Protein AF-A0A671WKF5-F1 (afdb_monomer_lite)

Foldseek 3Di:
DDDPDDDDPPDDPDPPPPPPVPPVDVQDPPLQAAPQVRHGADQWFAFPVRDIHHQVRLVVVCVPDPFRADPPPRHGGDPDRGHGPVVSVVVSVVVVVVSPDDPDDDDDPPPPDPDDDD

InterPro domains:
  IPR001841 Zinc finger, RING-type [PS50089] (34-74)
  IPR001841 Zinc finger, RING-type [SM00184] (34-73)
  IPR013083 Zinc finger, RING/FYVE/PHD-type [G3DSA:3.30.40.10] (8-116)
  IPR017907 Zinc finger, RING-type, conserved site [PS00518] (49-58)
  IPR027370 Zinc finger, RING-type, eukaryotic [PF13445] (34-63)

Radius of gyration: 25.75 Å; chains: 1; bounding box: 78×69×42 Å

Structure (mmCIF, N/CA/C/O backbone):
data_AF-A0A671WKF5-F1
#
_entry.id   AF-A0A671WKF5-F1
#
loop_
_atom_site.group_PDB
_atom_site.id
_atom_site.type_symbol
_atom_site.label_atom_id
_atom_site.label_alt_id
_atom_site.label_comp_id
_atom_site.label_asym_id
_atom_site.label_entity_id
_atom_site.label_seq_id
_atom_site.pdbx_PDB_ins_code
_atom_site.Cartn_x
_atom_site.Cartn_y
_atom_site.Cartn_z
_atom_site.occupancy
_atom_site.B_iso_or_equiv
_atom_site.auth_seq_id
_atom_site.auth_comp_id
_atom_site.auth_asym_id
_atom_site.auth_atom_id
_atom_site.pdbx_PDB_model_num
ATOM 1 N N . PRO A 1 1 ? 12.313 -59.199 22.252 1.00 44.88 1 PRO A N 1
ATOM 2 C CA . PRO A 1 1 ? 12.867 -57.993 21.590 1.00 44.88 1 PRO A CA 1
ATOM 3 C C . PRO A 1 1 ? 11.953 -57.550 20.431 1.00 44.88 1 PRO A C 1
ATOM 5 O O . PRO A 1 1 ? 11.882 -58.238 19.427 1.00 44.88 1 PRO A O 1
ATOM 8 N N . SER A 1 2 ? 11.141 -56.504 20.520 1.00 53.00 2 SER A N 1
ATOM 9 C CA . SER A 1 2 ? 11.069 -55.413 21.487 1.00 53.00 2 SER A CA 1
ATOM 10 C C . SER A 1 2 ? 9.615 -54.941 21.550 1.00 53.00 2 SER A C 1
ATOM 12 O O . SER A 1 2 ? 8.953 -54.842 20.519 1.00 53.00 2 SER A O 1
ATOM 14 N N . SER A 1 3 ? 9.130 -54.708 22.770 1.00 56.06 3 SER A N 1
ATOM 15 C CA . SER A 1 3 ? 7.800 -54.186 23.082 1.00 56.06 3 SER A CA 1
ATOM 16 C C . SER A 1 3 ? 7.483 -52.906 22.317 1.00 56.06 3 SER A C 1
ATOM 18 O O . SER A 1 3 ? 8.207 -51.919 22.437 1.00 56.06 3 SER A O 1
ATOM 20 N N . LEU A 1 4 ? 6.342 -52.894 21.628 1.00 56.41 4 LEU A N 1
ATOM 21 C CA . LEU A 1 4 ? 5.638 -51.665 21.282 1.00 56.41 4 LEU A CA 1
ATOM 22 C C . LEU A 1 4 ? 4.960 -51.156 22.559 1.00 56.41 4 LEU A C 1
ATOM 24 O O . LEU A 1 4 ? 3.895 -51.630 22.948 1.00 56.41 4 LEU A O 1
ATOM 28 N N . GLY A 1 5 ? 5.640 -50.253 23.262 1.00 54.59 5 GLY A N 1
ATOM 29 C CA . GLY A 1 5 ? 5.031 -49.487 24.346 1.00 54.59 5 GLY A CA 1
ATOM 30 C C . GLY A 1 5 ? 4.035 -48.466 23.773 1.00 54.59 5 GLY A C 1
ATOM 31 O O . GLY A 1 5 ? 4.335 -47.864 22.742 1.00 54.59 5 GLY A O 1
ATOM 32 N N . PRO A 1 6 ? 2.866 -48.246 24.395 1.00 55.28 6 PRO A N 1
ATOM 33 C CA . PRO A 1 6 ? 1.916 -47.239 23.932 1.00 55.28 6 PRO A CA 1
ATOM 34 C C . PRO A 1 6 ? 2.126 -45.919 24.674 1.00 55.28 6 PRO A C 1
ATOM 36 O O . PRO A 1 6 ? 1.921 -45.881 25.880 1.00 55.28 6 PRO A O 1
ATOM 39 N N . ILE A 1 7 ? 2.498 -44.834 23.989 1.00 49.59 7 ILE A N 1
ATOM 40 C CA . ILE A 1 7 ? 2.493 -43.472 24.559 1.00 49.59 7 ILE A CA 1
ATOM 41 C C . ILE A 1 7 ? 2.489 -42.445 23.401 1.00 49.59 7 ILE A C 1
ATOM 43 O O . ILE A 1 7 ? 3.198 -42.675 22.423 1.00 49.59 7 ILE A O 1
ATOM 47 N N . PRO A 1 8 ? 1.874 -41.254 23.517 1.00 47.47 8 PRO A N 1
ATOM 48 C CA . PRO A 1 8 ? 0.632 -40.886 24.199 1.00 47.47 8 PRO A CA 1
ATOM 49 C C . PRO A 1 8 ? -0.344 -40.132 23.269 1.00 47.47 8 PRO A C 1
ATOM 51 O O . PRO A 1 8 ? 0.029 -39.592 22.230 1.00 47.47 8 PRO A O 1
ATOM 54 N N . SER A 1 9 ? -1.592 -40.003 23.725 1.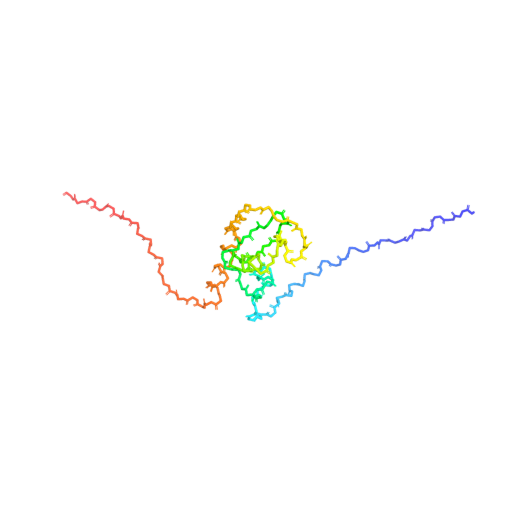00 52.47 9 SER A N 1
ATOM 55 C CA . SER A 1 9 ? -2.521 -38.956 23.297 1.00 52.47 9 SER A CA 1
ATOM 56 C C . SER A 1 9 ? -1.845 -37.585 23.349 1.00 52.47 9 SER A C 1
ATOM 58 O O . SER A 1 9 ? -1.630 -37.030 24.431 1.00 52.47 9 SER A O 1
ATOM 60 N N . VAL A 1 10 ? -1.535 -37.021 22.182 1.00 50.66 10 VAL A N 1
ATOM 61 C CA . VAL A 1 10 ? -1.309 -35.581 22.078 1.00 50.66 10 VAL A CA 1
ATOM 62 C C . VAL A 1 10 ? -2.671 -34.939 22.267 1.00 50.66 10 VAL A C 1
ATOM 64 O O . VAL A 1 10 ? -3.596 -35.103 21.472 1.00 50.66 10 VAL A O 1
ATOM 67 N N . GLN A 1 11 ? -2.783 -34.322 23.433 1.00 42.88 11 GLN A N 1
ATOM 68 C CA . GLN A 1 11 ? -3.911 -33.547 23.893 1.00 42.88 11 GLN A CA 1
ATOM 69 C C . GLN A 1 11 ? -4.293 -32.548 22.802 1.00 42.88 11 GLN A C 1
ATOM 71 O O . GLN A 1 11 ? -3.433 -31.907 22.202 1.00 42.88 11 GLN A O 1
ATOM 76 N N . GLN A 1 12 ? -5.595 -32.455 22.538 1.00 44.78 12 GLN A N 1
ATOM 77 C CA . GLN A 1 12 ? -6.171 -31.296 21.878 1.00 44.78 12 GLN A CA 1
ATOM 78 C C . GLN A 1 12 ? -5.626 -30.067 22.601 1.00 44.78 12 GLN A C 1
ATOM 80 O O . GLN A 1 12 ? -5.871 -29.908 23.800 1.00 44.78 12 GLN A O 1
ATOM 85 N N . GLU A 1 13 ? -4.859 -29.246 21.885 1.00 40.81 13 GLU A N 1
ATOM 86 C CA . GLU A 1 13 ? -4.512 -27.917 22.362 1.00 40.81 13 GLU A CA 1
ATOM 87 C C . GLU A 1 13 ? -5.822 -27.260 22.795 1.00 40.81 13 GLU A C 1
ATOM 89 O O . GLU A 1 13 ? -6.814 -27.311 22.052 1.00 40.81 13 GLU A O 1
ATOM 94 N N . PRO A 1 14 ? -5.882 -26.749 24.030 1.00 42.22 14 PRO A N 1
ATOM 95 C CA . PRO A 1 14 ? -7.126 -26.294 24.598 1.00 42.22 14 PRO A CA 1
ATOM 96 C C . PRO A 1 14 ? -7.722 -25.251 23.662 1.00 42.22 14 PRO A C 1
ATOM 98 O O . PRO A 1 14 ? -7.056 -24.287 23.273 1.00 42.22 14 PRO A O 1
ATOM 101 N N . VAL A 1 15 ? -9.005 -25.434 23.342 1.00 46.50 15 VAL A N 1
ATOM 102 C CA . VAL A 1 15 ? -9.883 -24.362 22.876 1.00 46.50 15 VAL A CA 1
ATOM 103 C C . VAL A 1 15 ? -9.974 -23.343 24.011 1.00 46.50 15 VAL A C 1
ATOM 105 O O . VAL A 1 15 ? -10.969 -23.224 24.720 1.00 46.50 15 VAL A O 1
ATOM 108 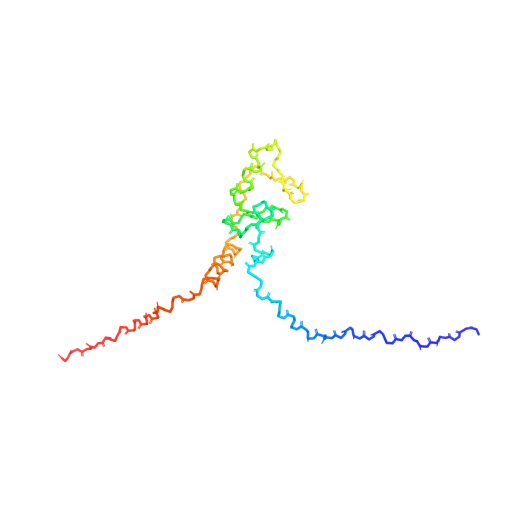N N . THR A 1 16 ? -8.877 -22.625 24.259 1.00 39.44 16 THR A N 1
ATOM 109 C CA . THR A 1 16 ? -8.899 -21.447 25.102 1.00 39.44 16 THR A CA 1
ATOM 110 C C . THR A 1 16 ? -9.651 -20.421 24.288 1.00 39.44 16 THR A C 1
ATOM 112 O O . THR A 1 16 ? -9.127 -19.691 23.453 1.00 39.44 16 THR A O 1
ATOM 115 N N . SER A 1 17 ? -10.956 -20.449 24.529 1.00 53.06 17 SER A N 1
ATOM 116 C CA . SER A 1 17 ? -11.835 -19.303 24.489 1.00 53.06 17 SER A CA 1
ATOM 117 C C . SER A 1 17 ? -11.167 -18.220 25.324 1.00 53.06 17 SER A C 1
ATOM 119 O O . SER A 1 17 ? -11.440 -18.048 26.504 1.00 53.06 17 SER A O 1
ATOM 121 N N . SER A 1 18 ? -10.199 -17.545 24.732 1.00 46.06 18 SER A N 1
ATOM 122 C CA . SER A 1 18 ? -9.700 -16.289 25.225 1.00 46.06 18 SER A CA 1
ATOM 123 C C . SER A 1 18 ? -10.098 -15.315 24.147 1.00 46.06 18 SER A C 1
ATOM 125 O O . SER A 1 18 ? -9.331 -14.989 23.242 1.00 46.06 18 SER A O 1
ATOM 127 N N . ALA A 1 19 ? -11.358 -14.889 24.240 1.00 57.22 19 ALA A N 1
ATOM 128 C CA . ALA A 1 19 ? -11.728 -13.543 23.863 1.00 57.22 19 ALA A CA 1
ATOM 129 C C . ALA A 1 19 ? -10.790 -12.609 24.637 1.00 57.22 19 ALA A C 1
ATOM 131 O O . ALA A 1 19 ? -11.112 -12.074 25.695 1.00 57.22 19 ALA A O 1
ATOM 132 N N . ARG A 1 20 ? -9.563 -12.461 24.134 1.00 50.06 20 ARG A N 1
ATOM 133 C CA . ARG A 1 20 ? -8.757 -11.297 24.407 1.00 50.06 20 ARG A CA 1
ATOM 134 C C . ARG A 1 20 ? -9.470 -10.217 23.621 1.00 50.06 20 ARG A C 1
ATOM 136 O O . ARG A 1 20 ? -9.142 -9.960 22.468 1.00 50.06 20 ARG A O 1
ATOM 143 N N . GLU A 1 21 ? -10.495 -9.645 24.238 1.00 53.38 21 GLU A N 1
ATOM 144 C CA . GLU A 1 21 ? -10.985 -8.338 23.848 1.00 53.38 21 GLU A CA 1
ATOM 145 C C . GLU A 1 21 ? -9.772 -7.425 24.008 1.00 53.38 21 GLU A C 1
ATOM 147 O O . GLU A 1 21 ? -9.392 -7.033 25.115 1.00 53.38 21 GLU A O 1
ATOM 152 N N . LYS A 1 22 ? -9.034 -7.264 22.901 1.00 48.34 22 LYS A N 1
ATOM 153 C CA . LYS A 1 22 ? -7.850 -6.421 22.833 1.00 48.34 22 LYS A CA 1
ATOM 154 C C . LYS A 1 22 ? -8.351 -5.054 23.305 1.00 48.34 22 LYS A C 1
ATOM 156 O O . LYS A 1 22 ? -9.424 -4.635 22.855 1.00 48.34 22 LYS A O 1
ATOM 161 N N . PRO A 1 23 ? -7.669 -4.410 24.268 1.00 52.47 23 PRO A N 1
ATOM 162 C CA . PRO A 1 23 ? -8.073 -3.090 24.718 1.00 52.47 23 PRO A CA 1
ATOM 163 C C . PRO A 1 23 ? -8.297 -2.236 23.474 1.00 52.47 23 PRO A C 1
ATOM 165 O O . PRO A 1 23 ? -7.542 -2.362 22.510 1.00 52.47 23 PRO A O 1
ATOM 168 N N . ARG A 1 24 ? -9.389 -1.468 23.490 1.00 56.91 24 ARG A N 1
ATOM 169 C CA . ARG A 1 24 ? -9.766 -0.443 22.506 1.00 56.91 24 ARG A CA 1
ATOM 170 C C . ARG A 1 24 ? -8.647 0.590 22.416 1.00 56.91 24 ARG A C 1
ATOM 172 O O . ARG A 1 24 ? -8.730 1.678 22.975 1.00 56.91 24 ARG A O 1
ATOM 179 N N . ASP A 1 25 ? -7.558 0.158 21.812 1.00 54.59 25 ASP A N 1
ATOM 180 C CA . ASP A 1 25 ? -6.404 0.950 21.497 1.00 54.59 25 ASP A CA 1
ATOM 181 C C . ASP A 1 25 ? -6.831 1.789 20.309 1.00 54.59 25 ASP A C 1
ATOM 183 O O . ASP A 1 25 ? -7.315 1.276 19.303 1.00 54.59 25 ASP A O 1
ATOM 187 N N . SER A 1 26 ? -6.729 3.098 20.467 1.00 61.31 26 SER A N 1
ATOM 188 C CA . SER A 1 26 ? -7.115 4.118 19.494 1.00 61.31 26 SER A CA 1
ATOM 189 C C . SER A 1 26 ? -6.302 4.051 18.191 1.00 61.31 26 SER A C 1
ATOM 191 O O . SER A 1 26 ? -6.313 5.000 17.408 1.00 61.31 26 SER A O 1
ATOM 193 N N . THR A 1 27 ? -5.549 2.974 17.981 1.00 68.12 27 THR A N 1
ATOM 194 C CA . THR A 1 27 ? -4.715 2.726 16.821 1.00 68.12 27 THR A CA 1
ATOM 195 C C . THR A 1 27 ? -5.546 2.114 15.708 1.00 68.12 27 THR A C 1
ATOM 197 O O . THR A 1 27 ? -6.440 1.294 15.912 1.00 68.12 27 THR A O 1
ATOM 200 N N . VAL A 1 28 ? -5.285 2.580 14.493 1.00 76.06 28 VAL A N 1
ATOM 201 C CA . VAL A 1 28 ? -5.828 1.975 13.280 1.00 76.06 28 VAL A CA 1
ATOM 202 C C . VAL A 1 28 ? -5.424 0.498 13.265 1.00 76.06 28 VAL A C 1
ATOM 204 O O . VAL A 1 28 ? -4.245 0.219 13.490 1.00 76.06 28 VAL A O 1
ATOM 207 N N . PRO A 1 29 ? -6.348 -0.449 13.021 1.00 82.12 29 PRO A N 1
ATOM 208 C CA . PRO A 1 29 ? -5.980 -1.850 12.924 1.00 82.12 29 PRO A CA 1
ATOM 209 C C . PRO A 1 29 ? -4.947 -2.010 11.813 1.00 82.12 29 PRO A C 1
ATOM 211 O O . PRO A 1 29 ? -5.110 -1.452 10.725 1.00 82.12 29 PRO A O 1
ATOM 214 N N . GLU A 1 30 ? -3.895 -2.772 12.102 1.00 82.25 30 GLU A N 1
ATOM 215 C CA . GLU A 1 30 ? -2.796 -3.036 11.170 1.00 82.25 30 GLU A CA 1
ATOM 216 C C . GLU A 1 30 ? -3.333 -3.575 9.831 1.00 82.25 30 GLU A C 1
ATOM 218 O O . GLU A 1 30 ? -2.861 -3.176 8.768 1.00 82.25 30 GLU A O 1
ATOM 223 N N . ASP A 1 31 ? -4.414 -4.361 9.879 1.00 86.31 31 ASP A N 1
ATOM 224 C CA . ASP A 1 31 ? -5.112 -4.936 8.723 1.00 86.31 31 ASP A CA 1
ATOM 225 C C . ASP A 1 31 ? -5.762 -3.898 7.785 1.00 86.31 31 ASP A C 1
ATOM 227 O O . ASP A 1 31 ? -6.044 -4.199 6.626 1.00 86.31 31 ASP A O 1
ATOM 231 N N . LEU A 1 32 ? -6.021 -2.674 8.265 1.00 91.19 32 LEU A N 1
ATOM 232 C CA . LEU A 1 32 ? -6.589 -1.564 7.481 1.00 91.19 32 LEU A CA 1
ATOM 233 C C . LEU A 1 32 ? -5.588 -0.417 7.286 1.00 91.19 32 LEU A C 1
ATOM 235 O O . LEU A 1 32 ? -5.979 0.683 6.885 1.00 91.19 32 LEU A O 1
ATOM 239 N N . SER A 1 33 ? -4.313 -0.656 7.591 1.00 93.25 33 SER A N 1
ATOM 240 C CA . SER A 1 33 ? -3.261 0.353 7.540 1.00 93.25 33 SER A CA 1
ATOM 241 C C . SER A 1 33 ? -2.367 0.184 6.312 1.00 93.25 33 SER A C 1
ATOM 243 O O . SER A 1 33 ? -1.947 -0.915 5.954 1.00 93.25 33 SER A O 1
ATOM 245 N N . CYS A 1 34 ? -2.051 1.298 5.663 1.00 94.88 34 CYS A N 1
ATOM 246 C CA . CYS A 1 34 ? -1.099 1.345 4.566 1.00 94.88 34 CYS A CA 1
ATOM 247 C C . CYS A 1 34 ? 0.329 1.268 5.101 1.00 94.88 34 CYS A C 1
ATOM 249 O O . CYS A 1 34 ? 0.723 2.087 5.925 1.00 94.88 34 CYS A O 1
ATOM 251 N N . SER A 1 35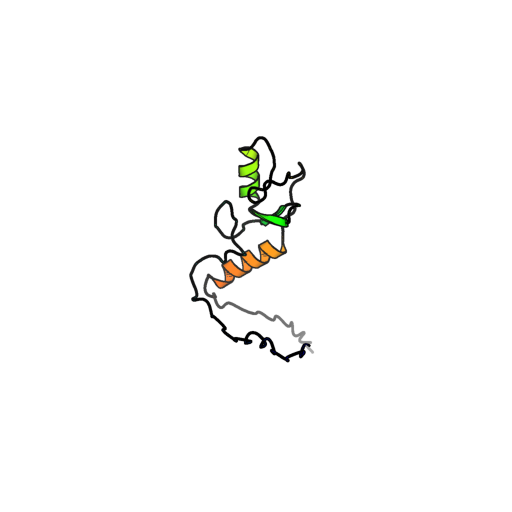 ? 1.146 0.352 4.579 1.00 92.81 35 SER A N 1
ATOM 252 C CA . SER A 1 35 ? 2.537 0.189 5.029 1.00 92.81 35 SER A CA 1
ATOM 253 C C . SER A 1 35 ? 3.476 1.338 4.633 1.00 92.81 35 SER A C 1
ATOM 255 O O . SER A 1 35 ? 4.606 1.370 5.106 1.00 92.81 35 SER A O 1
ATOM 257 N N . ILE A 1 36 ? 3.028 2.267 3.777 1.00 93.19 36 ILE A N 1
ATOM 258 C CA . ILE A 1 36 ? 3.809 3.444 3.360 1.00 93.19 36 ILE A CA 1
ATOM 259 C C . ILE A 1 36 ? 3.515 4.631 4.288 1.00 93.19 36 ILE A C 1
ATOM 261 O O . ILE A 1 36 ? 4.413 5.134 4.953 1.00 93.19 36 ILE A O 1
ATOM 265 N N . CYS A 1 37 ? 2.251 5.063 4.381 1.00 94.19 37 CYS A N 1
ATOM 266 C CA . CYS A 1 37 ? 1.865 6.216 5.208 1.00 94.19 37 CYS A CA 1
ATOM 267 C C . CYS A 1 37 ? 1.456 5.860 6.648 1.00 94.19 37 CYS A C 1
ATOM 269 O O . CYS A 1 37 ? 1.090 6.752 7.416 1.00 94.19 37 CYS A O 1
ATOM 271 N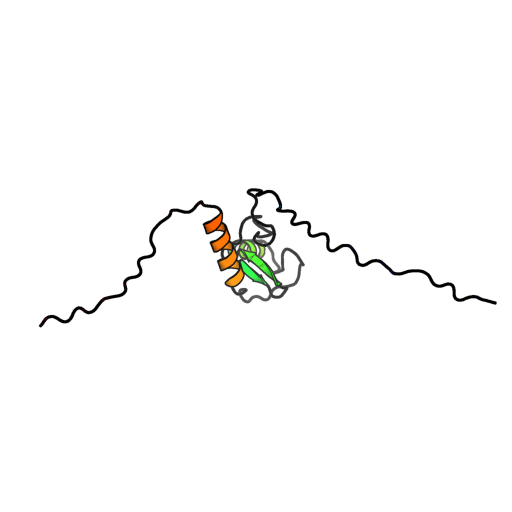 N . LEU A 1 38 ? 1.470 4.569 7.006 1.00 92.00 38 LEU A N 1
ATOM 272 C CA . LEU A 1 38 ? 1.128 4.026 8.331 1.00 92.00 38 LEU A CA 1
ATOM 273 C C . LEU A 1 38 ? -0.237 4.495 8.861 1.00 92.00 38 LEU A C 1
ATOM 275 O O . LEU A 1 38 ? -0.480 4.560 10.063 1.00 92.00 38 LEU A O 1
ATOM 279 N N . SER A 1 39 ? -1.131 4.839 7.938 1.00 92.19 39 SER A N 1
ATOM 280 C CA . SER A 1 39 ? -2.463 5.375 8.195 1.00 92.19 39 SER A CA 1
ATOM 281 C C . SER A 1 39 ? -3.508 4.503 7.514 1.00 92.19 39 SER A C 1
ATOM 283 O O . SER A 1 39 ? -3.178 3.664 6.677 1.00 92.19 39 SER A O 1
ATOM 285 N N . LEU A 1 40 ? -4.778 4.707 7.860 1.00 93.06 40 LEU A N 1
ATOM 286 C CA . LEU A 1 40 ? -5.887 4.009 7.216 1.00 93.06 40 LEU A CA 1
ATOM 287 C C . LEU A 1 40 ? -5.817 4.150 5.686 1.00 93.06 40 LEU A C 1
ATOM 289 O O . LEU A 1 40 ? -5.563 5.252 5.185 1.00 93.06 40 LEU A O 1
ATOM 293 N N . PHE A 1 41 ? -6.090 3.074 4.947 1.00 95.12 41 PHE A N 1
ATOM 294 C CA . PHE A 1 41 ? -6.092 3.152 3.490 1.00 95.12 41 PHE A CA 1
ATOM 295 C C . PHE A 1 41 ? -7.048 4.232 2.962 1.00 95.12 41 PHE A C 1
ATOM 297 O O . PHE A 1 41 ? -8.211 4.326 3.360 1.00 95.12 41 PHE A O 1
ATOM 304 N N . THR A 1 42 ? -6.549 5.024 2.015 1.00 94.44 42 THR A N 1
ATOM 305 C CA . THR A 1 42 ? -7.328 5.970 1.211 1.00 94.44 42 THR A CA 1
ATOM 306 C C . THR A 1 42 ? -7.202 5.535 -0.239 1.00 94.44 42 THR A C 1
ATOM 308 O O . THR A 1 42 ? -6.085 5.451 -0.747 1.00 94.44 42 THR A O 1
ATOM 311 N N . ASP A 1 43 ? -8.333 5.177 -0.852 1.00 95.50 43 ASP A N 1
ATOM 312 C CA . ASP A 1 43 ? -8.386 4.538 -2.174 1.00 95.50 43 ASP A CA 1
ATOM 313 C C . ASP A 1 43 ? -7.363 3.392 -2.302 1.00 95.50 43 ASP A C 1
ATOM 315 O O . ASP A 1 43 ? -6.414 3.482 -3.081 1.00 95.50 43 ASP A O 1
ATOM 319 N N . PRO A 1 44 ? -7.499 2.324 -1.485 1.00 96.06 44 PRO A N 1
ATOM 320 C CA . PRO A 1 44 ? -6.566 1.207 -1.516 1.00 96.06 44 PRO A CA 1
ATOM 321 C C . PRO A 1 44 ? -6.538 0.568 -2.900 1.00 96.06 44 PRO A C 1
ATOM 323 O O . PRO A 1 44 ? -7.571 0.102 -3.374 1.00 96.06 44 PRO A O 1
ATOM 326 N N . VAL A 1 45 ? -5.366 0.476 -3.514 1.00 95.94 45 VAL A N 1
ATOM 327 C CA . VAL A 1 45 ? -5.138 -0.300 -4.735 1.00 95.94 45 VAL A CA 1
ATOM 328 C C . VAL A 1 45 ? -4.503 -1.635 -4.389 1.00 95.94 45 VAL A C 1
ATOM 330 O O . VAL A 1 45 ? -3.689 -1.714 -3.469 1.00 95.94 45 VAL A O 1
ATOM 333 N N . VAL A 1 46 ? -4.879 -2.686 -5.117 1.00 95.12 46 VAL A N 1
ATOM 334 C CA . VAL A 1 46 ? -4.318 -4.030 -4.938 1.00 95.12 46 VAL A CA 1
ATOM 335 C C . VAL A 1 46 ? -3.348 -4.352 -6.068 1.00 95.12 46 VAL A C 1
ATOM 337 O O . VAL A 1 46 ? -3.696 -4.326 -7.248 1.00 95.12 46 VAL A O 1
ATOM 340 N N . LEU A 1 47 ? -2.106 -4.657 -5.700 1.00 94.56 47 LEU A N 1
ATOM 341 C CA . LEU A 1 47 ? -1.074 -5.073 -6.643 1.00 94.56 47 LEU A CA 1
ATOM 342 C C . LEU A 1 47 ? -1.249 -6.547 -7.031 1.00 94.56 47 LEU A C 1
ATOM 344 O O . LEU A 1 47 ? -1.874 -7.328 -6.316 1.00 94.56 47 LEU A O 1
ATOM 348 N N . GLN A 1 48 ? -0.618 -6.973 -8.129 1.00 91.88 48 GLN A N 1
ATOM 349 C CA . GLN A 1 48 ? -0.667 -8.374 -8.582 1.00 91.88 48 GLN A CA 1
ATOM 350 C C . GLN A 1 48 ? -0.078 -9.371 -7.570 1.00 91.88 48 GLN A C 1
ATOM 352 O O . GLN A 1 48 ? -0.429 -10.546 -7.585 1.00 91.88 48 GLN A O 1
ATOM 357 N N . CYS A 1 49 ? 0.799 -8.909 -6.675 1.00 94.50 49 CYS A N 1
ATOM 358 C CA . CYS A 1 49 ? 1.320 -9.713 -5.570 1.00 94.50 49 CYS A CA 1
ATOM 359 C C . CYS A 1 49 ? 0.347 -9.846 -4.383 1.00 94.50 49 CYS A C 1
ATOM 361 O O . CYS A 1 49 ? 0.684 -10.510 -3.409 1.00 94.50 49 CYS A O 1
ATOM 363 N N . GLY A 1 50 ? -0.828 -9.208 -4.435 1.00 92.31 50 GLY A N 1
ATOM 364 C CA . GLY A 1 50 ? -1.852 -9.241 -3.386 1.00 92.31 50 GLY A CA 1
ATOM 365 C C . GLY A 1 50 ? -1.688 -8.190 -2.284 1.00 92.31 50 GLY A C 1
ATOM 366 O O . GLY A 1 50 ? -2.589 -8.026 -1.465 1.00 92.31 50 GLY A O 1
ATOM 367 N N . HIS A 1 51 ? -0.583 -7.442 -2.263 1.00 94.94 51 HIS A N 1
ATOM 368 C CA . HIS A 1 51 ? -0.389 -6.350 -1.308 1.00 94.94 51 HIS A CA 1
ATOM 369 C C . HIS A 1 51 ? -1.204 -5.115 -1.696 1.00 94.94 51 HIS A C 1
ATOM 371 O O . HIS A 1 51 ? -1.349 -4.806 -2.882 1.00 94.94 51 HIS A O 1
ATOM 377 N N . SER A 1 52 ? -1.721 -4.416 -0.684 1.00 95.50 52 SER A N 1
ATOM 378 C CA . SER A 1 52 ? -2.536 -3.215 -0.861 1.00 95.50 52 SER A CA 1
ATOM 379 C C . SER A 1 52 ? -1.836 -1.980 -0.301 1.00 95.50 52 SER A C 1
ATOM 381 O O . SER A 1 52 ? -1.198 -2.049 0.748 1.00 95.50 52 SER A O 1
ATOM 383 N N . PHE A 1 53 ? -1.978 -0.853 -0.995 1.00 96.25 53 PHE A N 1
ATOM 384 C CA . PHE A 1 53 ? -1.404 0.451 -0.642 1.00 96.25 53 PHE A CA 1
ATOM 385 C C . PHE A 1 53 ? -2.413 1.552 -0.967 1.00 96.25 53 PHE A C 1
ATOM 387 O O . PHE A 1 53 ? -3.305 1.333 -1.782 1.00 96.25 53 PHE A O 1
ATOM 394 N N . CYS A 1 54 ? -2.293 2.741 -0.371 1.00 96.38 54 CYS A N 1
ATOM 395 C CA . CYS A 1 54 ? -3.049 3.894 -0.872 1.00 96.38 54 CYS A CA 1
ATOM 396 C C . CYS A 1 54 ? -2.612 4.198 -2.308 1.00 96.38 54 CYS A C 1
ATOM 398 O O . CYS A 1 54 ? -1.412 4.151 -2.588 1.00 96.38 54 CYS A O 1
ATOM 400 N N . GLN A 1 55 ? -3.557 4.562 -3.178 1.00 95.31 55 GLN A N 1
ATOM 401 C CA . GLN A 1 55 ? -3.266 4.926 -4.567 1.00 95.31 55 GLN A CA 1
ATOM 402 C C . GLN A 1 55 ? -2.144 5.971 -4.657 1.00 95.31 55 GLN A C 1
ATOM 404 O O . GLN A 1 55 ? -1.136 5.752 -5.319 1.00 95.31 55 GLN A O 1
ATOM 409 N N . THR A 1 56 ? -2.265 7.059 -3.897 1.00 95.38 56 THR A N 1
ATOM 410 C CA . THR A 1 56 ? -1.265 8.134 -3.881 1.00 95.38 56 THR A CA 1
ATOM 411 C C . THR A 1 56 ? 0.092 7.674 -3.355 1.00 95.38 56 THR A C 1
ATOM 413 O O . THR A 1 56 ? 1.116 8.055 -3.906 1.00 95.38 56 THR A O 1
ATOM 416 N N . CYS A 1 57 ? 0.114 6.832 -2.318 1.00 95.69 57 CYS A N 1
ATOM 417 C CA . CYS A 1 57 ? 1.361 6.364 -1.717 1.00 95.69 57 CYS A CA 1
ATOM 418 C C . CYS A 1 57 ? 2.177 5.501 -2.677 1.00 95.69 57 CYS A C 1
ATOM 420 O O . CYS A 1 57 ? 3.388 5.661 -2.747 1.00 95.69 57 CYS A O 1
ATOM 422 N N . ILE A 1 58 ? 1.531 4.580 -3.398 1.00 93.50 58 ILE A N 1
ATOM 423 C CA . ILE A 1 58 ? 2.257 3.719 -4.333 1.00 93.50 58 ILE A CA 1
ATOM 424 C C . ILE A 1 58 ? 2.666 4.477 -5.600 1.00 93.50 58 ILE A C 1
ATOM 426 O O . ILE A 1 58 ? 3.729 4.207 -6.151 1.00 93.50 58 ILE A O 1
ATOM 430 N N . HIS A 1 59 ? 1.865 5.452 -6.042 1.00 91.88 59 HIS A N 1
ATOM 431 C CA . HIS A 1 59 ? 2.240 6.319 -7.158 1.00 91.88 59 HIS A CA 1
ATOM 432 C C . HIS A 1 59 ? 3.458 7.179 -6.821 1.00 91.88 59 HIS A C 1
ATOM 434 O O . HIS A 1 59 ? 4.401 7.175 -7.601 1.00 91.88 59 HIS A O 1
ATOM 440 N N . GLU A 1 60 ? 3.499 7.814 -5.647 1.00 93.50 60 GLU A N 1
ATOM 441 C CA . GLU A 1 60 ? 4.662 8.600 -5.201 1.00 93.50 60 GLU A CA 1
ATOM 442 C C . GLU A 1 60 ? 5.925 7.724 -5.050 1.00 93.50 60 GLU A C 1
ATOM 444 O O . GLU A 1 60 ? 7.024 8.113 -5.458 1.00 93.50 60 GLU A O 1
ATOM 449 N N . ASP A 1 61 ? 5.772 6.493 -4.544 1.00 91.50 61 ASP A N 1
ATOM 450 C CA . ASP A 1 61 ? 6.866 5.512 -4.480 1.00 91.50 61 ASP A CA 1
ATOM 451 C C . ASP A 1 61 ? 7.402 5.189 -5.888 1.00 91.50 61 ASP A C 1
ATOM 453 O O . ASP A 1 61 ? 8.611 5.148 -6.105 1.00 91.50 61 ASP A O 1
ATOM 457 N N . TRP A 1 62 ? 6.529 5.039 -6.888 1.00 91.62 62 TRP A N 1
ATOM 458 C CA . TRP A 1 62 ? 6.934 4.810 -8.280 1.00 91.62 62 TRP A CA 1
ATOM 459 C C . TRP A 1 62 ? 7.454 6.051 -9.004 1.00 91.62 62 TRP A C 1
ATOM 461 O O . TRP A 1 62 ? 8.207 5.905 -9.960 1.00 91.62 62 TRP A O 1
ATOM 471 N N . GLU A 1 63 ? 7.079 7.258 -8.589 1.00 90.25 63 GLU A N 1
ATOM 472 C CA . GLU A 1 63 ? 7.634 8.496 -9.148 1.00 90.25 63 GLU A CA 1
ATOM 473 C C . GLU A 1 63 ? 9.083 8.720 -8.699 1.00 90.25 63 GLU A C 1
ATOM 475 O O . GLU A 1 63 ? 9.893 9.279 -9.440 1.00 90.25 63 GLU A O 1
ATOM 480 N N . THR A 1 64 ? 9.428 8.254 -7.497 1.00 88.75 64 THR A N 1
ATOM 481 C CA . THR A 1 64 ? 10.783 8.370 -6.939 1.00 88.75 64 THR A CA 1
ATOM 482 C C . THR A 1 64 ? 11.715 7.226 -7.346 1.00 88.75 64 THR A C 1
ATOM 484 O O . THR A 1 64 ? 12.937 7.373 -7.252 1.00 88.75 64 THR A O 1
ATOM 487 N N . ASN A 1 65 ? 11.172 6.109 -7.838 1.00 86.44 65 ASN A N 1
ATOM 488 C CA . ASN A 1 65 ? 11.933 4.925 -8.226 1.00 86.44 65 ASN A CA 1
ATOM 489 C C . ASN A 1 65 ? 11.942 4.705 -9.744 1.00 86.44 65 ASN A C 1
ATOM 491 O O . ASN A 1 65 ? 10.964 4.921 -10.447 1.00 86.44 65 ASN A O 1
ATOM 495 N N . ILE A 1 66 ? 13.061 4.195 -10.265 1.00 84.31 66 ILE A N 1
ATOM 496 C CA . ILE A 1 66 ? 13.196 3.861 -11.697 1.00 84.31 66 ILE A CA 1
ATOM 497 C C . ILE A 1 66 ? 12.354 2.624 -12.058 1.00 84.31 66 ILE A C 1
ATOM 499 O O . ILE A 1 66 ? 11.945 2.451 -13.205 1.00 84.31 66 ILE A O 1
ATOM 503 N N . ILE A 1 67 ? 12.114 1.743 -11.083 1.00 87.94 67 ILE A N 1
ATOM 504 C CA . ILE A 1 67 ? 11.449 0.454 -11.268 1.00 87.94 67 ILE A CA 1
ATOM 505 C C . ILE A 1 67 ? 10.146 0.460 -10.472 1.00 87.94 67 ILE A C 1
ATOM 507 O O . ILE A 1 67 ? 10.139 0.769 -9.283 1.00 87.94 67 ILE A O 1
ATOM 511 N N . ARG A 1 68 ? 9.046 0.069 -11.123 1.00 92.38 68 ARG A N 1
ATOM 512 C CA . ARG A 1 68 ? 7.767 -0.157 -10.446 1.00 92.38 68 ARG A CA 1
ATOM 513 C C . ARG A 1 68 ? 7.775 -1.522 -9.780 1.00 92.38 68 ARG A C 1
ATOM 515 O O . ARG A 1 68 ? 7.646 -2.558 -10.432 1.00 92.38 68 ARG A O 1
ATOM 522 N N . GLU A 1 69 ? 7.925 -1.518 -8.469 1.00 94.56 69 GLU A N 1
ATOM 523 C CA . GLU A 1 69 ? 7.925 -2.721 -7.650 1.00 94.56 69 GLU A CA 1
ATOM 524 C C . GLU A 1 69 ? 7.031 -2.552 -6.421 1.00 94.56 69 GLU A C 1
ATOM 526 O O . GLU A 1 69 ? 6.660 -1.446 -6.032 1.00 94.56 69 GLU A O 1
ATOM 531 N N . CYS A 1 70 ? 6.633 -3.672 -5.822 1.00 94.25 70 CYS A N 1
ATOM 532 C CA . CYS A 1 70 ? 5.923 -3.659 -4.553 1.00 94.25 70 CYS A CA 1
ATOM 533 C C . CYS A 1 70 ? 6.880 -3.270 -3.421 1.00 94.25 70 CYS A C 1
ATOM 535 O O . CYS A 1 70 ? 7.864 -3.969 -3.175 1.00 94.25 70 CYS A O 1
ATOM 537 N N . SER A 1 71 ? 6.551 -2.232 -2.652 1.00 91.38 71 SER A N 1
ATOM 538 C CA . SER A 1 71 ? 7.413 -1.752 -1.567 1.00 91.38 71 SER A CA 1
ATOM 539 C C . SER A 1 71 ? 7.615 -2.795 -0.448 1.00 91.38 71 SER A C 1
ATOM 541 O O . SER A 1 71 ? 8.630 -2.733 0.244 1.00 91.38 71 SER A O 1
ATOM 543 N N . LEU A 1 72 ? 6.719 -3.791 -0.329 1.00 91.81 72 LEU A N 1
ATOM 544 C CA . LEU A 1 72 ? 6.785 -4.883 0.657 1.00 91.81 72 LEU A CA 1
ATOM 545 C C . LEU A 1 72 ? 7.576 -6.108 0.181 1.00 91.81 72 LEU A C 1
ATOM 547 O O . LEU A 1 72 ? 8.473 -6.568 0.881 1.00 91.81 72 LEU A O 1
ATOM 551 N N . CYS A 1 73 ? 7.246 -6.657 -0.991 1.00 94.56 73 CYS A N 1
ATOM 552 C CA . CYS A 1 73 ? 7.830 -7.919 -1.466 1.00 94.56 73 CYS A CA 1
ATOM 553 C C . CYS A 1 73 ? 8.775 -7.771 -2.661 1.00 94.56 73 CYS A C 1
ATOM 555 O O . CYS A 1 73 ? 9.302 -8.776 -3.132 1.00 94.56 73 CYS A O 1
ATOM 557 N N . LYS A 1 74 ? 8.977 -6.546 -3.163 1.00 93.00 74 LYS A N 1
ATOM 558 C CA . LYS A 1 74 ? 9.875 -6.225 -4.287 1.00 93.00 74 LYS A CA 1
ATOM 559 C C . LYS A 1 74 ? 9.516 -6.933 -5.599 1.00 93.00 74 LYS A C 1
ATOM 561 O O . LYS A 1 74 ? 10.319 -7.043 -6.519 1.00 93.00 74 LYS A O 1
ATOM 566 N N . GLN A 1 75 ? 8.277 -7.421 -5.705 1.00 94.81 75 GLN A N 1
ATOM 567 C CA . GLN A 1 75 ? 7.775 -8.010 -6.940 1.00 94.81 75 GLN A CA 1
ATOM 568 C C . GLN A 1 75 ? 7.482 -6.912 -7.964 1.00 94.81 75 GLN A C 1
ATOM 570 O O . GLN A 1 75 ? 6.850 -5.909 -7.626 1.00 94.81 75 GLN A O 1
ATOM 575 N N . PHE A 1 76 ? 7.917 -7.129 -9.206 1.00 93.25 76 PHE A N 1
ATOM 576 C CA . PHE A 1 76 ? 7.688 -6.214 -10.321 1.00 93.25 76 PHE A CA 1
ATOM 577 C C . PHE A 1 76 ? 6.195 -5.995 -10.569 1.00 93.25 76 PHE A C 1
ATOM 579 O O . PHE A 1 76 ? 5.407 -6.947 -10.556 1.00 93.25 76 PHE A O 1
ATOM 586 N N . ILE A 1 77 ? 5.827 -4.741 -10.819 1.00 91.50 77 ILE A N 1
ATOM 587 C CA . ILE A 1 77 ? 4.461 -4.326 -11.113 1.00 91.50 77 ILE A CA 1
ATOM 588 C C . ILE A 1 77 ? 4.392 -3.871 -12.574 1.00 91.50 77 ILE A C 1
ATOM 590 O O . ILE A 1 77 ? 5.224 -3.069 -13.001 1.00 91.50 77 ILE A O 1
ATOM 594 N N . PRO A 1 78 ? 3.422 -4.369 -13.362 1.00 88.44 78 PRO A N 1
ATOM 595 C CA . PRO A 1 78 ? 3.244 -3.928 -14.740 1.00 88.44 78 PRO A CA 1
ATOM 596 C C . PRO A 1 78 ? 2.921 -2.430 -14.825 1.00 88.44 78 PRO A C 1
ATOM 598 O O . PRO A 1 78 ? 2.472 -1.811 -13.867 1.00 88.44 78 PRO A O 1
ATOM 601 N N . GLU A 1 79 ? 3.102 -1.845 -16.010 1.00 86.06 79 GLU A N 1
ATOM 602 C CA . GLU A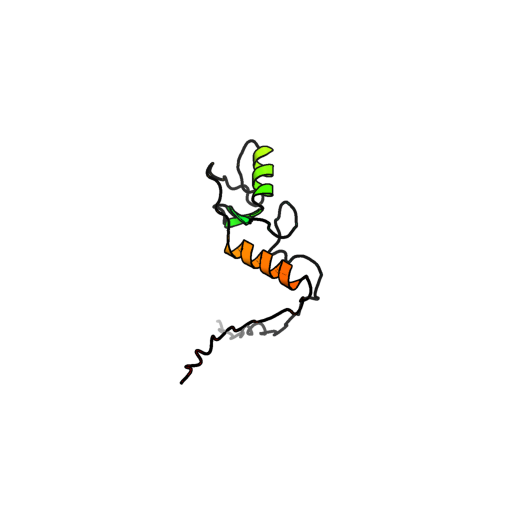 1 79 ? 2.877 -0.409 -16.239 1.00 86.06 79 GLU A CA 1
ATOM 603 C C . GLU A 1 79 ? 1.396 0.015 -16.114 1.00 86.06 79 GLU A C 1
ATOM 605 O O . GLU A 1 79 ? 1.099 1.195 -15.925 1.00 86.06 79 GLU A O 1
ATOM 610 N N . ALA A 1 80 ? 0.468 -0.945 -16.180 1.00 88.81 80 ALA A N 1
ATOM 611 C CA . ALA A 1 80 ? -0.960 -0.710 -15.997 1.00 88.81 80 ALA A CA 1
ATOM 612 C C . ALA A 1 80 ? -1.298 -0.307 -14.552 1.00 88.81 80 ALA A C 1
ATOM 614 O O . ALA A 1 80 ? -0.765 -0.878 -13.600 1.00 88.81 80 ALA A O 1
ATOM 615 N N . ASP A 1 81 ? -2.231 0.636 -14.399 1.00 87.94 81 ASP A N 1
ATOM 616 C CA . ASP A 1 81 ? -2.655 1.109 -13.081 1.00 87.94 81 ASP A CA 1
ATOM 617 C C . ASP A 1 81 ? -3.377 -0.006 -12.300 1.00 87.94 81 ASP A C 1
ATOM 619 O O . ASP A 1 81 ? -4.267 -0.669 -12.853 1.00 87.94 81 ASP A O 1
ATOM 623 N N . PRO A 1 82 ? -3.001 -0.260 -11.034 1.00 91.25 82 PRO A N 1
ATOM 624 C CA . PRO A 1 82 ? -3.635 -1.293 -10.231 1.00 91.25 82 PRO A CA 1
ATOM 625 C C . PRO A 1 82 ? -5.084 -0.906 -9.880 1.00 91.25 82 PRO A C 1
ATOM 627 O O . PRO A 1 82 ? -5.365 0.246 -9.552 1.00 91.25 82 PRO A O 1
ATOM 630 N N . PRO A 1 83 ? -6.032 -1.859 -9.899 1.00 94.00 83 PRO A N 1
ATOM 631 C CA . PRO A 1 83 ? -7.421 -1.567 -9.578 1.00 94.00 83 PRO A CA 1
ATOM 632 C C . PRO A 1 83 ? -7.598 -1.210 -8.096 1.00 94.00 83 PRO A C 1
ATOM 634 O O . PRO A 1 83 ? -6.936 -1.765 -7.212 1.00 94.00 83 PRO A O 1
ATOM 637 N N . ILE A 1 84 ? -8.568 -0.337 -7.816 1.00 95.12 84 ILE A N 1
ATOM 638 C CA . ILE A 1 84 ? -8.982 -0.008 -6.448 1.00 95.12 84 ILE A CA 1
ATOM 639 C C . ILE A 1 84 ? -9.710 -1.209 -5.833 1.00 95.12 84 ILE A C 1
ATOM 641 O O . ILE A 1 84 ? -10.682 -1.732 -6.382 1.00 95.12 84 ILE A O 1
ATOM 645 N N . ASN A 1 85 ? -9.277 -1.615 -4.645 1.00 95.12 85 ASN A N 1
ATOM 646 C CA . ASN A 1 85 ? -9.937 -2.610 -3.820 1.00 95.12 85 ASN A CA 1
ATOM 647 C C . ASN A 1 85 ? -11.119 -1.973 -3.071 1.00 95.12 85 ASN A C 1
ATOM 649 O O . ASN A 1 85 ? -10.994 -1.496 -1.942 1.00 95.12 85 ASN A O 1
ATOM 653 N N . LEU A 1 86 ? -12.291 -1.982 -3.710 1.00 94.38 86 LEU A N 1
ATOM 654 C CA . LEU A 1 86 ? -13.519 -1.408 -3.150 1.00 94.38 86 LEU A CA 1
ATOM 655 C C . LEU A 1 86 ? -13.922 -2.038 -1.811 1.00 94.38 86 LEU A C 1
ATOM 657 O O . LEU A 1 86 ? -14.445 -1.339 -0.952 1.00 94.38 86 LEU A O 1
ATOM 661 N N . ASN A 1 87 ? -13.650 -3.331 -1.605 1.00 94.50 87 ASN A N 1
ATOM 662 C CA . ASN A 1 87 ? -13.954 -3.991 -0.337 1.00 94.50 87 ASN A CA 1
ATOM 663 C C . ASN A 1 87 ? -13.119 -3.397 0.805 1.00 94.50 87 ASN A C 1
ATOM 665 O O . ASN A 1 87 ? -13.672 -2.989 1.824 1.00 94.50 87 ASN A O 1
ATOM 669 N N . LEU A 1 88 ? -11.805 -3.274 0.598 1.00 93.75 88 LEU A N 1
ATOM 670 C CA . LEU A 1 88 ? -10.905 -2.676 1.582 1.00 93.75 88 LEU A CA 1
ATOM 671 C C . LEU A 1 88 ? -11.234 -1.196 1.816 1.00 93.75 88 LEU A C 1
ATOM 673 O O . LEU A 1 88 ? -11.207 -0.735 2.957 1.00 93.75 88 LEU A O 1
ATOM 677 N N . LYS A 1 89 ? -11.628 -0.472 0.760 1.00 93.62 89 LYS A N 1
ATOM 678 C CA . LYS A 1 89 ? -12.115 0.907 0.864 1.00 93.62 89 LYS A CA 1
ATOM 679 C C . LYS A 1 89 ? -13.341 1.000 1.776 1.00 93.62 89 LYS A C 1
ATOM 681 O O . LYS A 1 89 ? -13.305 1.766 2.736 1.00 93.62 89 LYS A O 1
ATOM 686 N N . SER A 1 90 ? -14.362 0.171 1.550 1.00 93.88 90 SER A N 1
ATOM 687 C CA . SER A 1 90 ? -15.564 0.147 2.392 1.00 93.88 90 SER A CA 1
ATOM 688 C C . SER A 1 90 ? -15.235 -0.176 3.849 1.00 93.88 90 SER A C 1
ATOM 690 O O . SER A 1 90 ? -15.692 0.529 4.743 1.00 93.88 90 SER A O 1
ATOM 692 N N . LEU A 1 91 ? -14.374 -1.169 4.106 1.00 92.75 91 LEU A N 1
ATOM 693 C CA . LEU A 1 91 ? -13.934 -1.499 5.468 1.00 92.75 91 LEU A CA 1
ATOM 694 C C . LEU A 1 91 ? -13.267 -0.304 6.167 1.00 92.75 91 LEU A C 1
ATOM 696 O O . LEU A 1 91 ? -13.556 -0.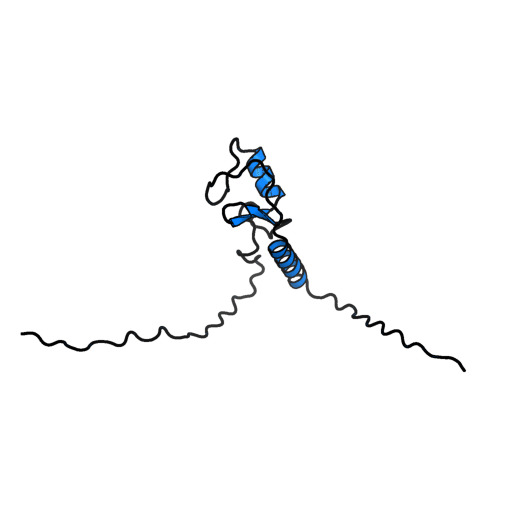023 7.332 1.00 92.75 91 LEU A O 1
ATOM 700 N N . CYS A 1 92 ? -12.422 0.432 5.447 1.00 91.50 92 CYS A N 1
ATOM 701 C CA . CYS A 1 92 ? -11.788 1.649 5.944 1.00 91.50 92 CYS A CA 1
ATOM 702 C C . CYS A 1 92 ? -12.825 2.750 6.232 1.00 91.50 92 CYS A C 1
ATOM 704 O O . CYS A 1 92 ? -12.815 3.358 7.304 1.00 91.50 92 CYS A O 1
ATOM 706 N N . GLU A 1 93 ? -13.774 2.982 5.327 1.00 91.31 93 GLU A N 1
ATOM 707 C CA . GLU A 1 93 ? -14.862 3.949 5.519 1.00 91.31 93 GLU A CA 1
ATOM 708 C C . GLU A 1 93 ? -15.727 3.604 6.743 1.00 91.31 93 GLU A C 1
ATOM 710 O O . GLU A 1 93 ? -16.015 4.473 7.570 1.00 91.31 93 GLU A O 1
ATOM 715 N N . ASN A 1 94 ? -16.067 2.325 6.928 1.00 90.44 94 ASN A N 1
ATOM 716 C CA . ASN A 1 94 ? -16.796 1.852 8.104 1.00 90.44 94 ASN A CA 1
ATOM 717 C C . ASN A 1 94 ? -16.000 2.048 9.400 1.00 90.44 94 ASN A C 1
ATOM 719 O O . ASN A 1 94 ? -16.579 2.408 10.427 1.00 90.44 94 ASN A O 1
ATOM 723 N N . TYR A 1 95 ? -14.682 1.836 9.365 1.00 88.12 95 TYR A N 1
ATOM 724 C CA . TYR A 1 95 ? -13.818 2.069 10.520 1.00 88.12 95 TYR A CA 1
ATOM 725 C C . TYR A 1 95 ? -13.811 3.548 10.930 1.00 88.12 95 TYR A C 1
ATOM 727 O O . TYR A 1 95 ? -13.949 3.863 12.115 1.00 88.12 95 TYR A O 1
ATOM 735 N N . ARG A 1 96 ? -13.737 4.467 9.955 1.00 85.50 96 ARG A N 1
ATOM 736 C CA . ARG A 1 96 ? -13.843 5.923 10.187 1.00 85.50 96 ARG A CA 1
ATOM 737 C C . ARG A 1 96 ? -15.197 6.304 10.785 1.00 85.50 96 ARG A C 1
ATOM 739 O O . ARG A 1 96 ? -15.247 7.112 11.705 1.00 85.50 96 ARG A O 1
ATOM 746 N N . GLY A 1 97 ? -16.277 5.694 10.294 1.00 78.62 97 GLY A N 1
ATOM 747 C CA . GLY A 1 97 ? -17.630 5.919 10.806 1.00 78.62 97 GLY A CA 1
ATOM 748 C C . GLY A 1 97 ? -17.861 5.397 12.228 1.00 78.62 97 GLY A C 1
ATOM 749 O O . GLY A 1 97 ? -18.638 5.990 12.958 1.00 78.62 97 GLY A O 1
ATOM 750 N N . ARG A 1 98 ? -17.176 4.323 12.650 1.00 68.69 98 ARG A N 1
ATOM 751 C CA . ARG A 1 98 ? -17.286 3.761 14.014 1.00 68.69 98 ARG A CA 1
ATOM 752 C C . ARG A 1 98 ? -16.418 4.461 15.060 1.00 68.69 98 ARG A C 1
ATOM 754 O O . ARG A 1 98 ? -16.744 4.423 16.242 1.00 68.69 98 ARG A O 1
ATOM 761 N N . SER A 1 99 ? -15.288 5.032 14.645 1.00 59.81 99 SER A N 1
ATOM 762 C CA . SER A 1 99 ? -14.344 5.737 15.528 1.00 59.81 99 SER A CA 1
ATOM 763 C C . SER A 1 99 ? -14.794 7.163 15.858 1.00 59.81 99 SER A C 1
ATOM 765 O O . SER A 1 99 ? -14.347 7.735 16.852 1.00 59.81 99 SER A O 1
ATOM 767 N N . GLN A 1 100 ? -15.726 7.716 15.081 1.00 52.59 100 GLN A N 1
ATOM 768 C CA . GLN A 1 100 ? -16.497 8.890 15.464 1.00 52.59 100 GLN A CA 1
ATOM 769 C C . GLN A 1 100 ? -17.825 8.419 16.051 1.00 52.59 100 GLN A C 1
ATOM 771 O O . GLN A 1 100 ? -18.614 7.785 15.363 1.00 52.59 100 GLN A O 1
ATOM 776 N N . GLY A 1 101 ? -18.056 8.677 17.339 1.00 51.16 101 GLY A N 1
ATOM 777 C CA . GLY A 1 101 ? -19.328 8.353 17.976 1.00 51.16 101 GLY A CA 1
ATOM 778 C C . GLY A 1 101 ? -20.511 8.885 17.162 1.00 51.16 101 GLY A C 1
ATOM 779 O O . GLY A 1 101 ? -20.511 10.038 16.735 1.00 51.16 101 GLY A O 1
ATOM 780 N N . GLU A 1 102 ? -21.489 8.009 16.959 1.00 43.94 102 GLU A N 1
ATOM 781 C CA . GLU A 1 102 ? -22.833 8.258 16.438 1.00 43.94 102 GLU A CA 1
ATOM 782 C C . GLU A 1 102 ? -23.324 9.711 16.628 1.00 43.94 102 GLU A C 1
ATOM 784 O O . GLU A 1 102 ? -23.587 10.127 17.761 1.00 43.94 102 GLU A O 1
ATOM 789 N N . PRO A 1 103 ? -23.627 10.469 15.563 1.00 46.31 103 PRO A N 1
ATOM 790 C CA . PRO A 1 103 ? -24.776 11.346 15.599 1.00 46.31 103 PRO A CA 1
ATOM 791 C C . PRO A 1 103 ? -26.010 10.477 15.330 1.00 46.31 103 PRO A C 1
ATOM 793 O O . PRO A 1 103 ? -26.306 10.116 14.192 1.00 46.31 103 PRO A O 1
ATOM 796 N N . SER A 1 104 ? -26.741 10.133 16.396 1.00 60.38 104 SER A N 1
ATOM 797 C CA . SER A 1 104 ? -28.123 9.650 16.286 1.00 60.38 104 SER A CA 1
ATOM 798 C C . SER A 1 104 ? -28.908 10.564 15.341 1.00 60.38 104 SER A C 1
ATOM 800 O O . SER A 1 104 ? -29.023 11.761 15.604 1.00 60.38 104 SER A O 1
ATOM 802 N N . GLY A 1 105 ? -29.456 10.025 14.246 1.00 51.78 105 GLY A N 1
ATOM 803 C CA . GLY A 1 105 ? -30.101 10.886 13.255 1.00 51.78 105 GLY A CA 1
ATOM 804 C C . GLY A 1 105 ? -30.821 10.203 12.097 1.00 51.78 105 GLY A C 1
ATOM 805 O O . GLY A 1 105 ? -30.490 10.456 10.948 1.00 51.78 105 GLY A O 1
ATOM 806 N N . GLY A 1 106 ? -31.884 9.448 12.394 1.00 45.94 106 GLY A N 1
ATOM 807 C CA . GLY A 1 106 ? -33.094 9.467 11.560 1.00 45.94 106 GLY A CA 1
ATOM 808 C C . GLY A 1 106 ? -33.243 8.392 10.482 1.00 45.94 106 GLY A C 1
ATOM 809 O O . GLY A 1 106 ? -33.048 8.650 9.298 1.00 45.94 106 GLY A O 1
ATOM 810 N N . HIS A 1 107 ? -33.796 7.240 10.863 1.00 50.81 107 HIS A N 1
ATOM 811 C CA . HIS A 1 107 ? -34.554 6.416 9.921 1.00 50.81 107 HIS A CA 1
ATOM 812 C C . HIS A 1 107 ? -35.861 7.141 9.578 1.00 50.81 107 HIS A C 1
ATOM 814 O O . HIS A 1 107 ? -36.769 7.228 10.405 1.00 50.81 107 HIS A O 1
ATOM 820 N N . ARG A 1 108 ? -35.981 7.658 8.353 1.00 59.62 108 ARG A N 1
ATOM 821 C CA . ARG A 1 108 ? -37.277 8.033 7.778 1.00 59.62 108 ARG A CA 1
ATOM 822 C C . ARG A 1 108 ? -37.751 6.894 6.884 1.00 59.62 108 ARG A C 1
ATOM 824 O O . ARG A 1 108 ? -37.413 6.847 5.709 1.00 59.62 108 ARG A O 1
ATOM 831 N N . ASN A 1 109 ? -38.549 5.990 7.446 1.00 48.62 109 ASN A N 1
ATOM 832 C CA . ASN A 1 109 ? -39.390 5.104 6.644 1.00 48.62 109 ASN A CA 1
ATOM 833 C C . ASN A 1 109 ? -40.582 5.932 6.155 1.00 48.62 109 ASN A C 1
ATOM 835 O O . ASN A 1 109 ? -41.543 6.133 6.896 1.00 48.62 109 ASN A O 1
ATOM 839 N N . HIS A 1 110 ? -40.504 6.463 4.937 1.00 46.31 110 HIS A N 1
ATOM 840 C CA . HIS A 1 110 ? -41.685 7.001 4.274 1.00 46.31 110 HIS A CA 1
ATOM 841 C C . HIS A 1 110 ? -42.418 5.830 3.610 1.00 46.31 110 HIS A C 1
ATOM 843 O O . HIS A 1 110 ? -42.135 5.478 2.469 1.00 46.31 110 HIS A O 1
ATOM 849 N N . THR A 1 111 ? -43.337 5.195 4.337 1.00 56.06 111 THR A N 1
ATOM 850 C CA . THR A 1 111 ? -44.391 4.392 3.709 1.00 56.06 111 THR A CA 1
ATOM 851 C C . THR A 1 111 ? -45.502 5.368 3.345 1.00 56.06 111 THR A C 1
ATOM 853 O O . THR A 1 111 ? -46.174 5.900 4.227 1.00 56.06 111 THR A O 1
ATOM 856 N N . GLU A 1 112 ? -45.641 5.673 2.058 1.00 52.34 112 GLU A N 1
ATOM 857 C CA . GLU A 1 112 ? -46.686 6.565 1.559 1.00 52.34 112 GLU A CA 1
ATOM 858 C C . GLU A 1 112 ? -48.035 5.835 1.651 1.00 52.34 112 GLU A C 1
ATOM 860 O O . GLU A 1 112 ? -48.348 4.947 0.859 1.00 52.34 112 GLU A O 1
ATOM 865 N N . THR A 1 113 ? -48.826 6.152 2.676 1.00 58.88 113 THR A N 1
ATOM 866 C CA . THR A 1 113 ? -50.201 5.663 2.803 1.00 58.88 113 THR A CA 1
ATOM 867 C C . THR A 1 113 ? -51.076 6.444 1.826 1.00 58.88 113 THR A C 1
ATOM 869 O O . THR A 1 113 ? -51.445 7.588 2.090 1.00 58.88 113 THR A O 1
ATOM 872 N N . PHE A 1 114 ? -51.422 5.832 0.694 1.00 52.16 114 PHE A N 1
ATOM 873 C CA . PHE A 1 114 ? -52.421 6.371 -0.228 1.00 52.16 114 PHE A CA 1
ATOM 874 C C . PHE A 1 114 ? -53.789 6.394 0.468 1.00 52.16 114 PHE A C 1
ATOM 876 O O . PHE A 1 114 ? -54.443 5.364 0.632 1.00 52.16 114 PHE A O 1
ATOM 883 N N . GLN A 1 115 ? -54.223 7.573 0.914 1.00 57.28 115 GLN A N 1
ATOM 884 C CA . GLN A 1 115 ? -55.556 7.764 1.470 1.00 57.28 115 GLN A CA 1
ATOM 885 C C . GLN A 1 115 ? -56.507 8.192 0.352 1.00 57.28 115 GLN A C 1
ATOM 887 O O . GLN A 1 115 ? -56.528 9.350 -0.065 1.00 57.28 115 GLN A O 1
ATOM 892 N N . VAL A 1 116 ? -57.290 7.230 -0.139 1.00 54.25 116 VAL A N 1
ATOM 893 C CA . VAL A 1 116 ? -58.443 7.475 -1.011 1.00 54.25 116 VAL A CA 1
ATOM 894 C C . VAL A 1 116 ? -59.414 8.433 -0.312 1.00 54.25 116 VAL A C 1
ATOM 896 O O . VAL A 1 116 ? -59.802 8.213 0.836 1.00 54.25 116 VAL A O 1
ATOM 899 N N . ARG A 1 117 ? -59.773 9.529 -0.985 1.00 53.75 117 ARG A N 1
ATOM 900 C CA . ARG A 1 117 ? -60.883 10.400 -0.581 1.00 53.75 117 ARG A CA 1
ATOM 901 C C . ARG A 1 117 ? -62.132 10.004 -1.370 1.00 53.75 117 ARG A C 1
ATOM 903 O O . ARG A 1 117 ? -62.016 9.662 -2.543 1.00 53.75 117 ARG A O 1
ATOM 910 N N . PHE A 1 118 ? -63.252 10.013 -0.649 1.00 50.97 118 PHE A N 1
ATOM 911 C CA . PHE A 1 118 ? -64.611 9.622 -1.035 1.00 50.97 118 PHE A CA 1
ATOM 912 C C . PHE A 1 118 ? -65.104 10.232 -2.348 1.00 50.97 118 PHE A C 1
ATOM 914 O O . PHE A 1 118 ? -64.792 11.422 -2.586 1.00 50.97 118 PHE A O 1
#

Organism: Sparus aurata (NCBI:txid8175)

pLDDT: mean 75.63, std 20.16, range [39.44, 96.38]

Secondary structure (DSSP, 8-state):
----------PPPP-----------SSPPGGGB-TTTSSB-SSEEE-TTS-EEEHHHHHHHHHH-SS-B-TTT--B--SSPPPB-HHHHHHHHHHHHHHS------------------

Sequence (118 aa):
PSSLGPIPSVQQEPVTSSAREKPRDSTVPEDLSCSICLSLFTDPVVLQCGHSFCQTCIHEDWETNIIRECSLCKQFIPEADPPINLNLKSLCENYRGRSQGEPSGGHRNHTETFQVRF